Protein AF-A0A453CXP9-F1 (afdb_monomer_lite)

Radius of gyration: 11.92 Å; chains: 1; bounding box: 29×22×20 Å

Sequence (49 aa):
MVGSAGTLSTIPLLRLLVEKVAEGGGQLDLTNKDVQSIPELRNSQLNVQ

Organism: Aegilops tauschii subsp. strangulata (NCBI:txid200361)

Foldseek 3Di:
DDDDLVVLCVDPVSVVVSVVCVVVVNDDDDDQVNLCVPPVSVVPGPPDD

Secondary structure (DSSP, 8-state):
--S-HHHHTTSHHHHHHHHHHHHTT---PPPHHHHHHSGGGTT------

pLDDT: mean 87.48, std 9.46, range [48.69, 97.38]

Structure (mmCIF, N/CA/C/O backbone):
data_AF-A0A453CXP9-F1
#
_entry.id   AF-A0A453CXP9-F1
#
loop_
_atom_site.group_PDB
_atom_site.id
_atom_site.type_symbol
_atom_site.label_atom_id
_atom_site.label_alt_id
_atom_site.label_comp_id
_atom_site.label_asym_id
_atom_site.label_entity_id
_atom_site.label_seq_id
_atom_site.pdbx_PDB_ins_code
_atom_site.Cartn_x
_atom_site.Cartn_y
_atom_site.Cartn_z
_atom_site.occupancy
_atom_site.B_iso_or_equiv
_atom_site.auth_seq_id
_atom_site.auth_comp_id
_atom_site.auth_asym_id
_atom_site.auth_atom_id
_atom_site.pdbx_PDB_model_num
ATOM 1 N N . MET A 1 1 ? 5.305 2.604 -0.685 1.00 82.19 1 MET A N 1
ATOM 2 C CA . MET A 1 1 ? 4.951 2.119 0.670 1.00 82.19 1 MET A CA 1
ATOM 3 C C . MET A 1 1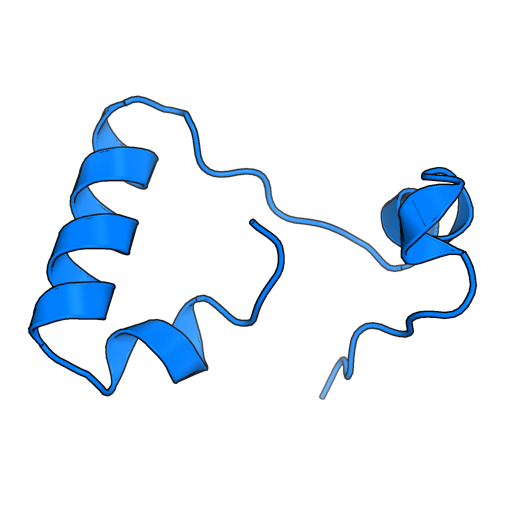 ? 4.987 0.603 0.622 1.00 82.19 1 MET A C 1
ATOM 5 O O . MET A 1 1 ? 4.558 0.062 -0.386 1.00 82.19 1 MET A O 1
ATOM 9 N N . VAL A 1 2 ? 5.522 -0.065 1.642 1.00 85.88 2 VAL A N 1
ATOM 10 C CA . VAL A 1 2 ? 5.587 -1.535 1.706 1.00 85.88 2 VAL A CA 1
ATOM 11 C C . VAL A 1 2 ? 4.940 -1.975 3.011 1.00 85.88 2 VAL A C 1
ATOM 13 O O . VAL A 1 2 ? 5.242 -1.410 4.060 1.00 85.88 2 VAL A O 1
ATOM 16 N N . GLY A 1 3 ? 4.024 -2.938 2.947 1.00 88.06 3 GLY A N 1
ATOM 17 C CA . GLY A 1 3 ? 3.299 -3.429 4.113 1.00 88.06 3 GLY A CA 1
ATOM 18 C C . GLY A 1 3 ? 2.259 -4.483 3.746 1.00 88.06 3 GLY A C 1
ATOM 19 O O . GLY A 1 3 ? 1.950 -4.686 2.574 1.00 88.06 3 GLY A O 1
ATOM 20 N N . SER A 1 4 ? 1.713 -5.153 4.760 1.00 89.31 4 SER A N 1
ATOM 21 C CA . SER A 1 4 ? 0.634 -6.128 4.580 1.00 89.31 4 SER A CA 1
ATOM 22 C C . SER A 1 4 ? -0.680 -5.414 4.274 1.00 89.31 4 SER A C 1
ATOM 24 O O . SER A 1 4 ? -1.228 -4.726 5.139 1.00 89.31 4 SER A O 1
ATOM 26 N N . ALA A 1 5 ? -1.219 -5.612 3.069 1.00 90.25 5 ALA A N 1
ATOM 27 C CA . ALA A 1 5 ? -2.528 -5.083 2.691 1.00 90.25 5 ALA A CA 1
ATOM 28 C C . ALA A 1 5 ? -3.637 -5.576 3.638 1.00 90.25 5 ALA A C 1
ATOM 30 O O . ALA A 1 5 ? -4.521 -4.801 3.999 1.00 90.25 5 ALA A O 1
ATOM 31 N N . GLY A 1 6 ? -3.554 -6.827 4.107 1.00 91.44 6 GLY A N 1
ATOM 32 C CA . GLY A 1 6 ? -4.507 -7.393 5.065 1.00 91.44 6 GLY A CA 1
ATOM 33 C C . GLY A 1 6 ? -4.483 -6.668 6.411 1.00 91.44 6 GLY A C 1
ATOM 34 O O . GLY A 1 6 ? -5.532 -6.295 6.928 1.00 91.44 6 GLY A O 1
ATOM 35 N N . THR A 1 7 ? -3.288 -6.390 6.942 1.00 92.81 7 THR A N 1
ATOM 36 C CA . THR A 1 7 ? -3.131 -5.638 8.196 1.00 92.81 7 THR A CA 1
ATOM 37 C C . THR A 1 7 ? -3.556 -4.181 8.034 1.00 92.81 7 THR A C 1
ATOM 39 O O . THR A 1 7 ? -4.256 -3.648 8.883 1.00 92.81 7 THR A O 1
ATOM 42 N N . LEU A 1 8 ? -3.181 -3.525 6.934 1.00 92.81 8 LEU A N 1
ATOM 43 C CA . LEU A 1 8 ? -3.581 -2.139 6.670 1.00 92.81 8 LEU A CA 1
ATOM 44 C C . LEU A 1 8 ? -5.102 -2.014 6.514 1.00 92.81 8 LEU A C 1
ATOM 46 O O . LEU A 1 8 ? -5.695 -1.046 6.983 1.00 92.81 8 LEU A O 1
ATOM 50 N N . SER A 1 9 ? -5.754 -3.025 5.940 1.00 94.50 9 SER A N 1
ATOM 51 C CA . SER A 1 9 ? -7.204 -3.032 5.736 1.00 94.50 9 SER A CA 1
ATOM 52 C C . SER A 1 9 ? -8.023 -3.142 7.029 1.00 94.50 9 SER A C 1
ATOM 54 O O . SER A 1 9 ? -9.235 -2.930 6.986 1.00 94.50 9 SER A O 1
ATOM 56 N N . THR A 1 10 ? -7.407 -3.427 8.186 1.00 96.62 10 THR A N 1
ATOM 57 C CA . THR A 1 10 ? -8.124 -3.417 9.476 1.00 96.62 10 THR A CA 1
ATOM 58 C C . THR A 1 10 ? -8.446 -2.002 9.954 1.00 96.62 10 THR A C 1
ATOM 60 O O . THR A 1 10 ? -9.309 -1.829 10.813 1.00 96.62 10 THR A O 1
ATOM 63 N N . ILE A 1 11 ? -7.767 -0.983 9.416 1.00 97.06 11 ILE A N 1
ATOM 64 C CA . ILE A 1 11 ? -8.029 0.426 9.716 1.00 97.06 11 ILE A CA 1
ATOM 65 C C . ILE A 1 11 ? -8.838 1.020 8.551 1.00 97.06 11 ILE A C 1
ATOM 67 O O . ILE A 1 11 ? -8.330 1.052 7.430 1.00 97.06 11 ILE A O 1
ATOM 71 N N . PRO A 1 12 ? -10.060 1.549 8.774 1.00 96.06 12 PRO A N 1
ATOM 72 C CA . PRO A 1 12 ? -10.961 1.962 7.690 1.00 96.06 12 PRO A CA 1
ATOM 73 C C . PRO A 1 12 ? -10.361 2.947 6.678 1.00 96.06 12 PRO A C 1
ATOM 75 O O . PRO A 1 12 ? -10.564 2.803 5.475 1.00 96.06 12 PRO A O 1
ATOM 78 N N . LEU A 1 13 ? -9.585 3.928 7.146 1.00 97.38 13 LEU A N 1
ATOM 79 C CA . LEU A 1 13 ? -8.952 4.911 6.263 1.00 97.38 13 LEU A CA 1
ATOM 80 C C . LEU A 1 13 ? -7.846 4.290 5.398 1.00 97.38 13 LEU A C 1
ATOM 82 O O . LEU A 1 13 ? -7.704 4.629 4.226 1.00 97.38 13 LEU A O 1
ATOM 86 N N . LEU A 1 14 ? -7.072 3.367 5.970 1.00 96.12 14 LEU A N 1
ATOM 87 C CA . LEU A 1 14 ? -6.005 2.673 5.252 1.00 96.12 14 LEU A CA 1
ATOM 88 C C . LEU A 1 14 ? -6.577 1.647 4.273 1.00 96.12 14 LEU A C 1
ATOM 90 O O . LEU A 1 14 ? -6.046 1.507 3.177 1.00 96.12 14 LEU A O 1
ATOM 94 N N . ARG A 1 15 ? -7.699 1.007 4.614 1.00 96.19 15 ARG A N 1
ATOM 95 C CA . ARG A 1 15 ? -8.466 0.179 3.681 1.00 96.19 15 ARG A CA 1
ATOM 96 C C . ARG A 1 15 ? -8.882 0.970 2.441 1.00 96.19 15 ARG A C 1
ATOM 98 O O . ARG A 1 15 ? -8.604 0.528 1.332 1.00 96.19 15 ARG A O 1
ATOM 105 N N . LEU A 1 16 ? -9.483 2.149 2.626 1.00 96.56 16 LEU A N 1
ATOM 106 C CA . LEU A 1 16 ? -9.869 3.017 1.509 1.00 96.56 16 LEU A CA 1
ATOM 107 C C . LEU A 1 16 ? -8.656 3.386 0.643 1.00 96.56 16 LEU A C 1
ATOM 109 O O . LEU A 1 16 ? -8.748 3.382 -0.581 1.00 96.56 16 LEU A O 1
ATOM 113 N N . LEU A 1 17 ? -7.511 3.681 1.266 1.00 94.88 17 LEU A N 1
ATOM 114 C CA . LEU A 1 17 ? -6.271 3.966 0.544 1.00 94.88 17 LEU A CA 1
ATOM 115 C C . LEU A 1 17 ? -5.815 2.766 -0.294 1.00 94.88 17 LEU A C 1
ATOM 117 O O . LEU A 1 17 ? -5.505 2.944 -1.469 1.00 94.88 17 LEU A O 1
ATOM 121 N N . VAL A 1 18 ? -5.795 1.561 0.284 1.00 94.56 18 VAL A N 1
ATOM 122 C CA . VAL A 1 18 ? -5.427 0.325 -0.427 1.00 94.56 18 VAL A CA 1
ATOM 123 C C . VAL A 1 18 ? -6.361 0.093 -1.616 1.00 94.56 18 VAL A C 1
ATOM 125 O O . VAL A 1 18 ? -5.879 -0.104 -2.727 1.00 94.56 18 VAL A O 1
ATOM 128 N N . GLU A 1 19 ? -7.677 0.203 -1.417 1.00 94.88 19 GLU A N 1
ATOM 129 C CA . GLU A 1 19 ? -8.679 0.035 -2.478 1.00 94.88 19 GLU A CA 1
ATOM 130 C C . GLU A 1 19 ? -8.470 1.044 -3.622 1.00 94.88 19 GLU A C 1
ATOM 132 O O . GLU A 1 19 ? -8.436 0.657 -4.788 1.00 94.88 19 GLU A O 1
ATOM 137 N N . LYS A 1 20 ? -8.238 2.327 -3.314 1.00 95.94 20 LYS A N 1
ATOM 138 C CA . LYS A 1 20 ? -8.021 3.368 -4.337 1.00 95.94 20 LYS A CA 1
ATOM 139 C C . LYS A 1 20 ? -6.709 3.199 -5.098 1.00 95.94 20 LYS A C 1
ATOM 141 O O . LYS A 1 20 ? -6.651 3.465 -6.297 1.00 95.94 20 LYS A O 1
ATOM 146 N N . VAL A 1 21 ? -5.653 2.754 -4.421 1.00 94.62 21 VAL A N 1
ATOM 147 C CA . VAL A 1 21 ? -4.369 2.448 -5.066 1.00 94.62 21 VAL A CA 1
ATOM 148 C C . VAL A 1 21 ? -4.499 1.217 -5.967 1.00 94.62 21 VAL A C 1
ATOM 150 O O . VAL A 1 21 ? -3.953 1.2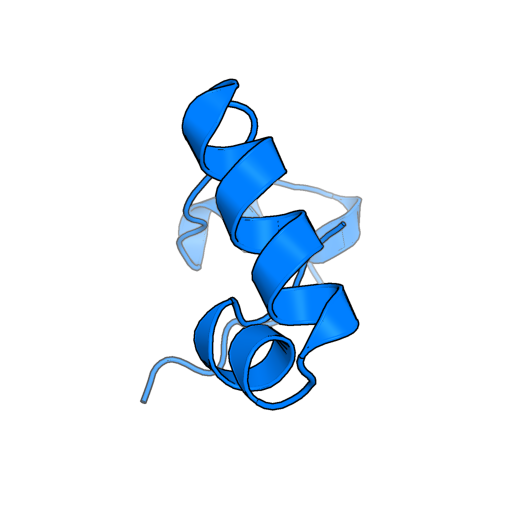21 -7.071 1.00 94.62 21 VAL A O 1
ATOM 153 N N . ALA A 1 22 ? -5.253 0.200 -5.541 1.00 93.56 22 ALA A N 1
ATOM 154 C CA . ALA A 1 22 ? -5.536 -0.989 -6.340 1.00 93.56 22 ALA A CA 1
ATOM 155 C C . ALA A 1 22 ? -6.360 -0.663 -7.596 1.00 93.56 22 ALA A C 1
ATOM 157 O O . ALA A 1 22 ? -5.996 -1.096 -8.687 1.00 93.56 22 ALA A O 1
ATOM 158 N N . GLU A 1 23 ? -7.414 0.152 -7.470 1.00 95.44 23 GLU A N 1
ATOM 159 C CA . GLU A 1 23 ? -8.224 0.636 -8.603 1.00 95.44 23 GLU A CA 1
ATOM 160 C C . GLU A 1 23 ? -7.372 1.351 -9.667 1.00 95.44 23 GLU A C 1
ATOM 162 O O . GLU A 1 23 ? -7.627 1.218 -10.862 1.00 95.44 23 GLU A O 1
ATOM 167 N N . GLY A 1 24 ? -6.339 2.086 -9.241 1.00 93.50 24 GLY A N 1
ATOM 168 C CA . GLY A 1 24 ? -5.392 2.763 -10.129 1.00 93.50 24 GLY A CA 1
ATOM 169 C C . GLY A 1 24 ? -4.266 1.878 -10.678 1.00 93.50 24 GLY A C 1
ATOM 170 O O . GLY A 1 24 ? -3.395 2.392 -11.376 1.00 93.50 24 GLY A O 1
ATOM 171 N N . GLY A 1 25 ? -4.231 0.583 -10.343 1.00 91.69 25 GLY A N 1
ATOM 172 C CA . GLY A 1 25 ? -3.148 -0.331 -10.727 1.00 91.69 25 GLY A CA 1
ATOM 173 C C . GLY A 1 25 ? -1.808 -0.048 -10.036 1.00 91.69 25 GLY A C 1
ATOM 174 O O . GLY A 1 25 ? -0.771 -0.532 -10.479 1.00 91.69 25 GLY A O 1
ATOM 175 N N . GLY A 1 26 ? -1.806 0.743 -8.959 1.00 91.56 26 GLY A N 1
ATOM 176 C CA . GLY A 1 26 ? -0.603 1.105 -8.203 1.00 91.56 26 GLY A CA 1
ATOM 177 C C . GLY A 1 26 ? -0.209 0.091 -7.126 1.00 91.56 26 GLY A C 1
ATOM 178 O O . GLY A 1 26 ? 0.771 0.312 -6.413 1.00 91.56 26 GLY A O 1
ATOM 179 N N . GLN A 1 27 ? -0.974 -0.993 -6.968 1.00 9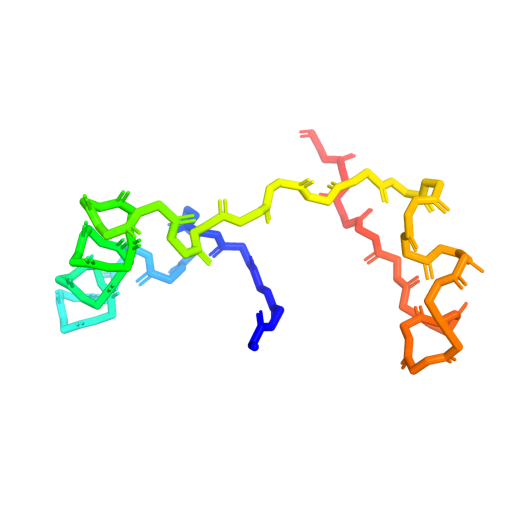0.62 27 GLN A N 1
ATOM 180 C CA . GLN A 1 27 ? -0.663 -2.069 -6.033 1.00 90.62 27 GLN A CA 1
ATOM 181 C C . GLN A 1 27 ? 0.249 -3.103 -6.702 1.00 90.62 27 GLN A C 1
ATOM 183 O O . GLN A 1 27 ? -0.072 -3.630 -7.764 1.00 90.62 27 GLN A O 1
ATOM 188 N N . LEU A 1 28 ? 1.372 -3.406 -6.050 1.00 89.81 28 LEU A N 1
ATOM 189 C CA . LEU A 1 28 ? 2.315 -4.438 -6.467 1.00 89.81 28 LEU A CA 1
ATOM 190 C C . LEU A 1 28 ? 2.442 -5.479 -5.357 1.00 89.81 28 LEU A C 1
ATOM 192 O O . LEU A 1 28 ? 2.819 -5.141 -4.233 1.00 89.81 28 LEU A O 1
ATOM 196 N N . ASP A 1 29 ? 2.166 -6.735 -5.691 1.00 89.00 29 ASP A N 1
ATOM 197 C CA . ASP A 1 29 ? 2.425 -7.854 -4.793 1.00 89.00 29 ASP A CA 1
ATOM 198 C C . ASP A 1 29 ? 3.916 -8.193 -4.827 1.00 89.00 29 ASP A C 1
ATOM 200 O O . ASP A 1 29 ? 4.508 -8.385 -5.890 1.00 89.00 29 ASP A O 1
ATOM 204 N N . LEU A 1 30 ? 4.531 -8.242 -3.649 1.00 87.19 30 LEU A N 1
ATOM 205 C CA . LEU A 1 30 ? 5.948 -8.551 -3.500 1.00 87.19 30 LEU A CA 1
ATOM 206 C C . LEU A 1 30 ? 6.124 -10.008 -3.091 1.00 87.19 30 LEU A C 1
ATOM 208 O O . LEU A 1 30 ? 5.468 -10.490 -2.167 1.00 87.19 30 LEU A O 1
ATOM 212 N N . THR A 1 31 ? 7.080 -10.684 -3.718 1.00 85.56 31 THR A N 1
ATOM 213 C CA . THR A 1 31 ? 7.604 -11.966 -3.242 1.00 85.56 31 THR A CA 1
ATOM 214 C C . THR A 1 31 ? 8.919 -11.764 -2.487 1.00 85.56 31 THR A C 1
ATOM 216 O O . THR A 1 31 ? 9.576 -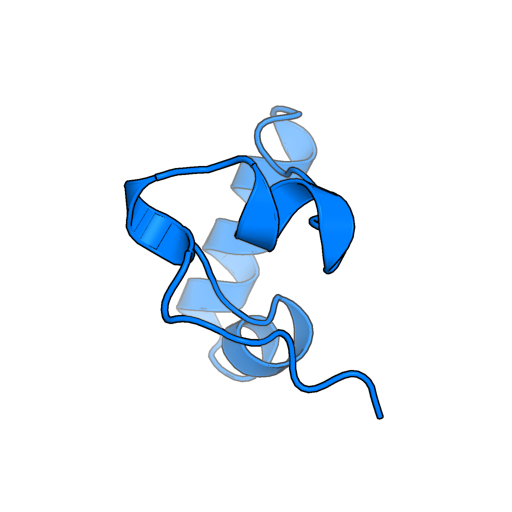10.727 -2.597 1.00 85.56 31 THR A O 1
ATOM 219 N N . ASN A 1 32 ? 9.364 -12.777 -1.733 1.00 83.69 32 ASN A N 1
ATOM 220 C CA . ASN A 1 32 ? 10.659 -12.711 -1.040 1.00 83.69 32 ASN A CA 1
ATOM 221 C C . ASN A 1 32 ? 11.837 -12.506 -2.012 1.00 83.69 32 ASN A C 1
ATOM 223 O O . ASN A 1 32 ? 12.839 -11.897 -1.643 1.00 83.69 32 ASN A O 1
ATOM 227 N N . LYS A 1 33 ? 11.714 -12.966 -3.264 1.00 84.19 33 LYS A N 1
ATOM 228 C CA . LYS A 1 33 ? 12.722 -12.730 -4.305 1.00 84.19 33 LYS A CA 1
ATOM 229 C C . LYS A 1 33 ? 12.799 -11.249 -4.682 1.00 84.19 33 LYS A C 1
ATOM 231 O O . LYS A 1 33 ? 13.898 -10.720 -4.850 1.00 84.19 33 LYS A O 1
ATOM 236 N N . ASP A 1 34 ? 11.654 -10.582 -4.779 1.00 85.19 34 ASP A N 1
ATOM 237 C CA . ASP A 1 34 ? 11.584 -9.156 -5.107 1.00 85.19 34 ASP A CA 1
ATOM 238 C C . ASP A 1 34 ? 12.169 -8.318 -3.969 1.00 85.19 34 ASP A C 1
ATOM 240 O O . ASP A 1 34 ? 12.988 -7.436 -4.204 1.00 85.19 34 ASP A O 1
ATOM 244 N N . VAL A 1 35 ? 11.857 -8.673 -2.720 1.00 84.94 35 VAL A N 1
ATOM 245 C CA . VAL A 1 35 ? 12.416 -8.030 -1.519 1.00 84.94 35 VAL A CA 1
ATOM 246 C C . VAL A 1 35 ? 13.940 -8.139 -1.450 1.00 84.94 35 VAL A C 1
ATOM 248 O O . VAL A 1 35 ? 14.607 -7.161 -1.128 1.00 84.94 35 VAL A O 1
ATOM 251 N N . GLN A 1 36 ? 14.514 -9.289 -1.814 1.00 83.38 36 GLN A N 1
ATOM 252 C CA . GLN A 1 36 ? 15.972 -9.453 -1.889 1.00 83.38 36 GLN A CA 1
ATOM 253 C C . GLN A 1 36 ? 16.612 -8.679 -3.051 1.00 83.38 36 GLN A C 1
ATOM 255 O O . GLN A 1 36 ? 17.799 -8.352 -2.987 1.00 83.38 36 GLN A O 1
ATOM 260 N N . SER A 1 37 ? 15.841 -8.411 -4.106 1.00 86.75 37 SER A N 1
ATOM 261 C CA . SER A 1 37 ? 16.299 -7.704 -5.307 1.00 86.75 37 SER A CA 1
ATOM 262 C C . SER A 1 37 ? 16.210 -6.182 -5.162 1.00 86.75 37 SER A C 1
ATOM 264 O O . SER A 1 37 ? 16.960 -5.472 -5.828 1.00 86.75 37 SER A O 1
ATOM 266 N N . ILE A 1 38 ? 15.331 -5.681 -4.287 1.00 87.75 38 ILE A N 1
ATOM 267 C CA . ILE A 1 38 ? 15.170 -4.255 -3.979 1.00 87.75 38 ILE A CA 1
ATOM 268 C C . ILE A 1 38 ? 16.186 -3.871 -2.887 1.00 87.75 38 ILE A C 1
ATOM 270 O O . ILE A 1 38 ? 16.053 -4.330 -1.749 1.00 87.75 38 ILE A O 1
ATOM 274 N N . PRO A 1 39 ? 17.206 -3.040 -3.185 1.00 85.88 39 PRO A N 1
ATOM 275 C CA . PRO A 1 39 ? 18.272 -2.707 -2.236 1.00 85.88 39 PRO A CA 1
ATOM 276 C C . PRO A 1 39 ? 17.764 -2.171 -0.892 1.00 85.88 39 PRO A C 1
ATOM 278 O O . PRO A 1 39 ? 18.300 -2.519 0.158 1.00 85.88 39 PRO A O 1
ATOM 281 N N . GLU A 1 40 ? 16.701 -1.371 -0.922 1.00 85.88 40 GLU A N 1
ATOM 282 C CA . GLU A 1 40 ? 16.069 -0.744 0.239 1.00 85.88 40 GLU A CA 1
ATOM 283 C C . GLU A 1 40 ? 15.360 -1.758 1.143 1.00 85.88 40 GLU A C 1
ATOM 285 O O . GLU A 1 40 ? 15.209 -1.526 2.342 1.00 85.88 40 GLU A O 1
ATOM 290 N N . LEU A 1 41 ? 14.938 -2.893 0.582 1.00 84.5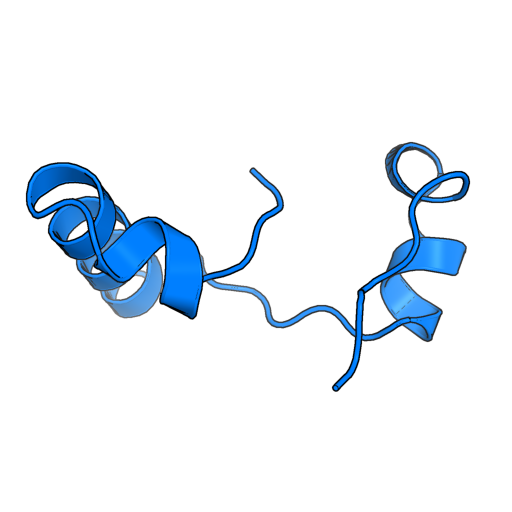6 41 LEU A N 1
ATOM 291 C CA . LEU A 1 41 ? 14.209 -3.944 1.288 1.00 84.56 41 LEU A CA 1
ATOM 292 C C . LEU A 1 41 ? 15.076 -5.171 1.572 1.00 84.56 41 LEU A C 1
ATOM 294 O O . LEU A 1 41 ? 14.603 -6.107 2.204 1.00 84.56 41 LEU A O 1
ATOM 298 N N . ARG A 1 42 ? 16.354 -5.165 1.187 1.00 81.88 42 ARG A N 1
ATOM 299 C CA . ARG A 1 42 ? 17.245 -6.331 1.283 1.00 81.88 42 ARG A CA 1
ATOM 300 C C . ARG A 1 42 ? 17.442 -6.862 2.710 1.00 81.88 42 ARG A C 1
ATOM 302 O O . ARG A 1 42 ? 17.724 -8.043 2.886 1.00 81.88 42 ARG A O 1
ATOM 309 N N . ASN A 1 43 ? 17.278 -6.003 3.719 1.00 81.31 43 ASN A N 1
ATOM 310 C CA . ASN A 1 43 ? 17.315 -6.375 5.143 1.00 81.31 43 ASN A CA 1
ATOM 311 C C . ASN A 1 43 ? 15.926 -6.700 5.726 1.00 81.31 43 ASN A C 1
ATOM 313 O O . ASN A 1 43 ? 15.808 -6.992 6.913 1.00 81.31 43 ASN A O 1
ATOM 317 N N . SER A 1 44 ? 14.874 -6.613 4.914 1.00 79.31 44 SER A N 1
ATOM 318 C CA . SER A 1 44 ? 13.503 -6.956 5.285 1.00 79.31 44 SER A CA 1
ATOM 319 C C . SER A 1 44 ? 13.193 -8.394 4.876 1.00 79.31 44 SER A C 1
ATOM 321 O O . SER A 1 44 ? 13.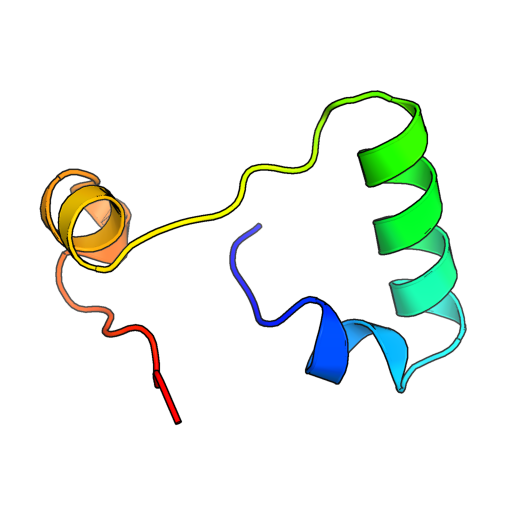754 -8.927 3.920 1.00 79.31 44 SER A O 1
ATOM 323 N N . GLN A 1 45 ? 12.268 -9.024 5.590 1.00 73.19 45 GLN A N 1
ATOM 324 C CA . GLN A 1 45 ? 11.725 -10.330 5.232 1.00 73.19 45 GLN A CA 1
ATOM 325 C C . GLN A 1 45 ? 10.208 -10.220 5.180 1.00 73.19 45 GLN A C 1
ATOM 327 O O . GLN A 1 45 ? 9.599 -9.588 6.047 1.00 73.19 45 GLN A O 1
ATOM 332 N N . LEU A 1 46 ? 9.590 -10.828 4.169 1.00 75.50 46 LEU A N 1
ATOM 333 C CA . LEU A 1 46 ? 8.143 -10.991 4.183 1.00 75.50 46 LEU A CA 1
ATOM 334 C C . LEU A 1 46 ? 7.818 -12.118 5.160 1.00 75.50 46 LEU A C 1
ATOM 336 O O . LEU A 1 46 ? 8.296 -13.241 4.989 1.00 75.50 46 LEU A O 1
ATOM 340 N N . ASN A 1 47 ? 6.999 -11.822 6.169 1.00 67.31 47 ASN A N 1
ATOM 341 C CA . ASN A 1 47 ? 6.430 -12.842 7.042 1.00 67.31 47 ASN A CA 1
ATOM 342 C C . ASN A 1 47 ? 5.364 -13.616 6.251 1.00 67.31 47 ASN A C 1
ATOM 344 O O . ASN A 1 47 ? 4.187 -13.262 6.273 1.00 67.31 47 ASN A O 1
ATOM 348 N N . VAL A 1 48 ? 5.805 -14.612 5.482 1.00 60.88 48 VAL A N 1
ATOM 349 C CA . VAL A 1 48 ? 4.936 -15.539 4.752 1.00 60.88 48 VAL A CA 1
ATOM 350 C C . VAL A 1 48 ? 4.456 -16.617 5.728 1.00 60.88 48 VAL A C 1
ATOM 352 O O . VAL A 1 48 ? 5.182 -17.565 6.016 1.00 60.88 48 VAL A O 1
ATOM 355 N N . GLN A 1 49 ? 3.263 -16.421 6.292 1.00 48.69 49 GLN A N 1
ATOM 356 C CA . GLN A 1 49 ? 2.499 -17.468 6.982 1.00 48.69 49 GLN A CA 1
ATOM 357 C C . GLN A 1 49 ? 1.434 -18.026 6.050 1.00 48.69 49 GLN A C 1
ATOM 359 O O . GLN A 1 49 ? 0.816 -17.211 5.328 1.00 48.69 49 GLN A O 1
#